Protein AF-C9YYD9-F1 (afdb_monomer_lite)

pLDDT: mean 77.15, std 17.46, range [35.41, 95.81]

Structure (mmCIF, N/CA/C/O backbone):
data_AF-C9YYD9-F1
#
_entry.id   AF-C9YYD9-F1
#
loop_
_atom_site.group_PDB
_atom_site.id
_atom_site.type_symbol
_atom_site.label_atom_id
_atom_site.label_alt_id
_atom_site.label_comp_id
_atom_site.label_asym_id
_atom_site.label_entity_id
_atom_site.label_seq_id
_atom_site.pdbx_PDB_ins_code
_atom_site.Cartn_x
_atom_site.Cartn_y
_atom_site.Cartn_z
_atom_site.occupancy
_atom_site.B_iso_or_equiv
_atom_site.auth_seq_id
_atom_site.auth_comp_id
_atom_site.auth_asym_id
_atom_site.auth_atom_id
_atom_site.pdbx_PDB_model_num
ATOM 1 N N . MET A 1 1 ? 33.882 -12.323 14.689 1.00 36.94 1 MET A N 1
ATOM 2 C CA . MET A 1 1 ? 33.394 -11.085 15.345 1.00 36.94 1 MET A CA 1
ATOM 3 C C . MET A 1 1 ? 32.290 -10.506 14.478 1.00 36.94 1 MET A C 1
ATOM 5 O O . MET A 1 1 ? 32.503 -10.424 13.277 1.00 36.94 1 MET A O 1
ATOM 9 N N . THR A 1 2 ? 31.139 -10.130 15.043 1.00 35.41 2 THR A N 1
ATOM 10 C CA . THR A 1 2 ? 29.965 -9.709 14.251 1.00 35.41 2 THR A CA 1
ATOM 11 C C . THR A 1 2 ? 29.456 -8.357 14.740 1.00 35.41 2 THR A C 1
ATOM 13 O O . THR A 1 2 ? 28.800 -8.271 15.777 1.00 35.41 2 THR A O 1
ATOM 16 N N . ALA A 1 3 ? 29.769 -7.292 14.003 1.00 39.25 3 ALA A N 1
ATOM 17 C CA . ALA A 1 3 ? 29.372 -5.933 14.357 1.00 39.25 3 ALA A CA 1
ATOM 18 C C . ALA A 1 3 ? 27.883 -5.690 14.047 1.00 39.25 3 ALA A C 1
ATOM 20 O O . ALA A 1 3 ? 27.515 -5.340 12.927 1.00 39.25 3 ALA A O 1
ATOM 21 N N . ARG A 1 4 ? 27.007 -5.850 15.048 1.00 42.28 4 ARG A N 1
ATOM 22 C CA . ARG A 1 4 ? 25.607 -5.402 14.949 1.00 42.28 4 ARG A CA 1
ATOM 23 C C . ARG A 1 4 ? 25.555 -3.872 14.985 1.00 42.28 4 ARG A C 1
ATOM 25 O O . ARG A 1 4 ? 25.571 -3.277 16.060 1.00 42.28 4 ARG A O 1
ATOM 32 N N . ARG A 1 5 ? 25.462 -3.228 13.818 1.00 48.34 5 ARG A N 1
ATOM 33 C CA . ARG A 1 5 ? 25.209 -1.783 13.721 1.00 48.34 5 ARG A CA 1
ATOM 34 C C . ARG A 1 5 ? 23.764 -1.508 14.161 1.00 48.34 5 ARG A C 1
ATOM 36 O O . ARG A 1 5 ? 22.826 -1.808 13.431 1.00 48.34 5 ARG A O 1
ATOM 43 N N . ARG A 1 6 ? 23.573 -0.989 15.378 1.00 38.50 6 ARG A N 1
ATOM 44 C CA . ARG A 1 6 ? 22.253 -0.576 15.881 1.00 38.50 6 ARG A CA 1
ATOM 45 C C . ARG A 1 6 ? 21.903 0.784 15.277 1.00 38.50 6 ARG A C 1
ATOM 47 O O . ARG A 1 6 ? 22.638 1.741 15.498 1.00 38.50 6 ARG A O 1
ATOM 54 N N . ALA A 1 7 ? 20.794 0.874 14.548 1.00 46.22 7 ALA 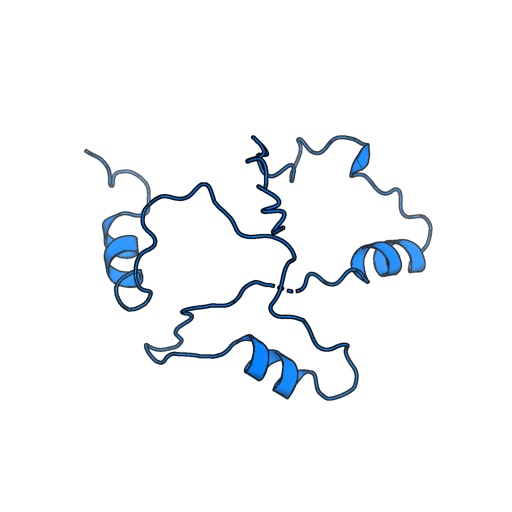A N 1
ATOM 55 C CA . ALA A 1 7 ? 20.233 2.167 14.171 1.00 46.22 7 ALA A CA 1
ATOM 56 C C . ALA A 1 7 ? 19.750 2.899 15.435 1.00 46.22 7 ALA A C 1
ATOM 58 O O . ALA A 1 7 ? 19.073 2.302 16.277 1.00 46.22 7 ALA A O 1
ATOM 59 N N . ALA A 1 8 ? 20.106 4.175 15.575 1.00 39.38 8 ALA A N 1
ATOM 60 C CA . ALA A 1 8 ? 19.451 5.047 16.540 1.00 39.38 8 ALA A CA 1
ATOM 61 C C . ALA A 1 8 ? 18.035 5.358 16.035 1.00 39.38 8 ALA A C 1
ATOM 63 O O . ALA A 1 8 ? 17.845 5.582 14.840 1.00 39.38 8 ALA A O 1
ATOM 64 N N . ALA A 1 9 ? 17.050 5.375 16.933 1.00 42.12 9 ALA A N 1
ATOM 65 C CA . ALA A 1 9 ? 15.791 6.040 16.627 1.00 42.12 9 ALA A CA 1
ATOM 66 C C . ALA A 1 9 ? 16.073 7.547 16.583 1.00 42.12 9 ALA A C 1
ATOM 68 O O . ALA A 1 9 ? 16.722 8.066 17.489 1.00 42.12 9 ALA A O 1
ATOM 69 N N . ALA A 1 10 ? 15.635 8.218 15.522 1.00 48.88 10 ALA A N 1
ATOM 70 C CA . ALA A 1 10 ? 15.668 9.669 15.438 1.00 48.88 10 ALA A CA 1
ATOM 71 C C . ALA A 1 10 ? 14.291 10.209 15.829 1.00 48.88 10 ALA A C 1
ATOM 73 O O . ALA A 1 10 ? 13.281 9.711 15.331 1.00 48.88 10 ALA A O 1
ATOM 74 N N . ASP A 1 11 ? 14.251 11.265 16.638 1.00 49.38 11 ASP A N 1
ATOM 75 C CA . ASP A 1 11 ? 13.023 11.965 17.054 1.00 49.38 11 ASP A CA 1
ATOM 76 C C . ASP A 1 11 ? 12.429 12.840 15.921 1.00 49.38 11 ASP A C 1
ATOM 78 O O . ASP A 1 11 ? 11.846 13.900 16.143 1.00 49.38 11 ASP A O 1
ATOM 82 N N . GLY A 1 12 ? 12.637 12.420 14.670 1.00 41.88 12 GLY A N 1
ATOM 83 C CA . GLY A 1 12 ? 12.347 13.180 13.463 1.00 41.88 12 GLY A CA 1
ATOM 84 C C . GLY A 1 12 ? 10.879 13.107 13.064 1.00 41.88 12 GLY A C 1
ATOM 85 O O . GLY A 1 12 ? 10.446 12.145 12.429 1.00 41.88 12 GLY A O 1
ATOM 86 N N . GLY A 1 13 ? 10.132 14.170 13.362 1.00 50.59 13 GLY A N 1
ATOM 87 C CA . GLY A 1 13 ? 8.908 14.483 12.627 1.00 50.59 13 GLY A CA 1
ATOM 88 C C . GLY A 1 13 ? 9.204 14.771 11.147 1.00 50.59 13 GLY A C 1
ATOM 89 O O . GLY A 1 13 ? 10.327 15.111 10.776 1.00 50.59 13 GLY A O 1
ATOM 90 N N . ALA A 1 14 ? 8.195 14.647 10.286 1.00 50.31 14 ALA A N 1
ATOM 91 C CA . ALA A 1 14 ? 8.347 14.948 8.865 1.00 50.31 14 ALA A CA 1
ATOM 92 C C . ALA A 1 14 ? 8.429 16.469 8.631 1.00 50.31 14 ALA A C 1
ATOM 94 O O . ALA A 1 14 ? 7.411 17.160 8.653 1.00 50.31 14 ALA A O 1
ATOM 95 N N . THR A 1 15 ? 9.635 16.989 8.384 1.00 56.03 15 THR A N 1
ATOM 96 C CA . THR A 1 15 ? 9.883 18.398 8.025 1.00 56.03 15 THR A CA 1
ATOM 97 C C . THR A 1 15 ? 9.407 18.691 6.596 1.00 56.03 15 THR A C 1
ATOM 99 O O . THR A 1 15 ? 10.201 18.780 5.663 1.00 56.03 15 THR A O 1
ATOM 102 N N . GLY A 1 16 ? 8.092 18.811 6.410 1.00 52.38 16 GLY A N 1
ATOM 103 C CA . GLY A 1 16 ? 7.464 19.126 5.127 1.00 52.38 16 GLY A CA 1
ATOM 104 C C . GLY A 1 16 ? 6.219 19.992 5.305 1.00 52.38 16 GLY A C 1
ATOM 105 O O . GLY A 1 16 ? 5.334 19.660 6.088 1.00 52.38 16 GLY A O 1
ATOM 106 N N . GLY A 1 17 ? 6.154 21.106 4.573 1.00 62.22 17 GLY A N 1
ATOM 107 C CA . GLY A 1 17 ? 5.118 22.134 4.711 1.00 62.22 17 GLY A CA 1
ATOM 108 C C . GLY A 1 17 ? 5.716 23.504 5.039 1.00 62.22 17 GLY A C 1
ATOM 109 O O . GLY A 1 17 ? 6.905 23.735 4.834 1.00 62.22 17 GLY A O 1
ATOM 110 N N . SER A 1 18 ? 4.901 24.414 5.577 1.00 53.53 18 SER A N 1
ATOM 111 C CA . SER A 1 18 ? 5.283 25.802 5.901 1.00 53.53 18 SER A CA 1
ATOM 112 C C . SER A 1 18 ? 6.290 25.959 7.054 1.00 53.53 18 SER A C 1
ATOM 114 O O . SER A 1 18 ? 6.658 27.080 7.392 1.00 53.53 18 SER A O 1
ATOM 116 N N . THR A 1 19 ? 6.738 24.856 7.655 1.00 60.44 19 THR A N 1
ATOM 117 C CA . THR A 1 19 ? 7.789 24.795 8.684 1.00 60.44 19 THR A CA 1
ATOM 118 C C . THR A 1 19 ? 9.139 24.307 8.146 1.00 60.44 19 THR A C 1
ATOM 120 O O . THR A 1 19 ? 10.095 24.196 8.912 1.00 60.44 19 THR A O 1
ATOM 123 N N . ALA A 1 20 ? 9.245 24.003 6.847 1.00 66.19 20 ALA A N 1
ATOM 124 C CA . ALA A 1 20 ? 10.515 23.650 6.224 1.00 66.19 20 ALA A CA 1
ATOM 125 C C . ALA A 1 20 ? 11.437 24.881 6.160 1.00 66.19 20 ALA A C 1
ATOM 127 O O . ALA A 1 20 ? 11.124 25.860 5.488 1.00 66.19 20 ALA A O 1
ATOM 128 N N . GLY A 1 21 ? 12.568 24.828 6.870 1.00 65.38 21 GLY A N 1
ATOM 129 C CA . GLY A 1 21 ? 13.571 25.895 6.849 1.00 65.38 21 GLY A CA 1
ATOM 130 C C . GLY A 1 21 ? 14.340 25.977 5.526 1.00 65.38 21 GLY A C 1
ATOM 131 O O . GLY A 1 21 ? 14.339 25.033 4.733 1.00 65.38 21 GLY A O 1
ATOM 132 N N . ASP A 1 22 ? 15.050 27.090 5.326 1.00 62.28 22 ASP A N 1
ATOM 133 C CA . ASP A 1 22 ? 15.695 27.488 4.060 1.00 62.28 22 ASP A CA 1
ATOM 134 C C . ASP A 1 22 ? 16.605 26.419 3.425 1.00 62.28 22 ASP A C 1
ATOM 136 O O . ASP A 1 22 ? 16.745 26.368 2.205 1.00 62.28 22 ASP A O 1
ATOM 140 N N . ALA A 1 23 ? 17.166 25.505 4.225 1.00 62.31 23 ALA A N 1
ATOM 141 C CA . ALA A 1 23 ? 17.936 24.347 3.757 1.00 62.31 23 ALA A CA 1
ATOM 142 C C . ALA A 1 23 ? 17.151 23.388 2.829 1.00 62.31 23 ALA A C 1
ATOM 144 O O . ALA A 1 23 ? 17.756 22.543 2.169 1.00 62.31 23 ALA A O 1
ATOM 145 N N . HIS A 1 24 ? 15.823 23.515 2.762 1.00 61.06 24 HIS A N 1
ATOM 146 C CA . HIS A 1 24 ? 14.941 22.772 1.858 1.00 61.06 24 HIS A CA 1
ATOM 147 C C . HIS A 1 24 ? 14.340 23.644 0.734 1.00 61.06 24 HIS A C 1
ATOM 149 O O . HIS A 1 24 ? 13.533 23.152 -0.055 1.00 61.06 24 HIS A O 1
ATOM 155 N N . VAL A 1 25 ? 14.729 24.922 0.625 1.00 70.50 25 VAL A N 1
ATOM 156 C CA . VAL A 1 25 ? 14.194 25.880 -0.359 1.00 70.50 25 VAL A CA 1
ATOM 157 C C . VAL A 1 25 ? 15.188 26.080 -1.508 1.00 70.50 25 VAL A C 1
ATOM 159 O O . VAL A 1 25 ? 16.148 26.843 -1.410 1.00 70.50 25 VAL A O 1
ATOM 162 N N . LEU A 1 26 ? 14.951 25.415 -2.642 1.00 70.12 26 LEU A N 1
ATOM 163 C CA . LEU A 1 26 ? 15.791 25.561 -3.835 1.00 70.12 26 LEU A CA 1
ATOM 164 C C . LEU A 1 26 ? 15.307 26.726 -4.714 1.00 70.12 26 LEU A C 1
ATOM 166 O O . LEU A 1 26 ? 14.220 26.681 -5.288 1.00 70.12 26 LEU A O 1
ATOM 170 N N . THR A 1 27 ? 16.146 27.753 -4.882 1.00 83.06 27 THR A N 1
ATOM 171 C CA . THR A 1 27 ? 15.883 28.842 -5.840 1.00 83.06 27 THR A CA 1
ATOM 172 C C . THR A 1 27 ? 16.227 28.392 -7.260 1.00 83.06 27 THR A C 1
ATOM 174 O O . THR A 1 27 ? 17.378 28.489 -7.683 1.00 83.06 27 THR A O 1
ATOM 177 N N . VAL A 1 28 ? 15.224 27.926 -8.004 1.00 80.81 28 VAL A N 1
ATOM 178 C CA . VAL A 1 28 ? 15.379 27.508 -9.406 1.00 80.81 28 VAL A CA 1
ATOM 179 C C . VAL A 1 28 ? 15.671 28.709 -10.318 1.00 80.81 28 VAL A C 1
ATOM 181 O O . VAL A 1 28 ? 14.965 29.718 -10.301 1.00 80.81 28 VAL A O 1
ATOM 184 N N . ARG A 1 29 ? 16.707 28.572 -11.147 1.00 88.25 29 ARG A N 1
ATOM 185 C CA . ARG A 1 29 ? 17.139 29.493 -12.209 1.00 88.25 29 ARG A CA 1
ATOM 186 C C . ARG A 1 29 ? 17.032 28.867 -13.599 1.00 88.25 29 ARG A C 1
ATOM 188 O O . ARG A 1 29 ? 16.760 29.591 -14.553 1.00 88.25 29 ARG A O 1
ATOM 195 N N . THR A 1 30 ? 17.193 27.548 -13.732 1.00 88.50 30 THR A N 1
ATOM 196 C CA . THR A 1 30 ? 17.039 26.829 -15.012 1.00 88.50 30 THR A CA 1
ATOM 197 C C . THR A 1 30 ? 16.191 25.564 -14.873 1.00 88.50 30 THR A C 1
ATOM 199 O O . THR A 1 30 ? 16.130 24.951 -13.812 1.00 88.50 30 THR A O 1
ATOM 202 N N . ARG A 1 31 ? 15.562 25.111 -15.971 1.00 84.00 31 ARG A N 1
ATOM 203 C CA . ARG A 1 31 ? 14.753 23.871 -15.998 1.00 84.00 31 ARG A CA 1
ATOM 204 C C . ARG A 1 31 ? 15.552 22.613 -15.614 1.00 84.00 31 ARG A C 1
ATOM 206 O O . ARG A 1 31 ? 14.959 21.642 -15.157 1.00 84.00 31 ARG A O 1
ATOM 213 N N . SER A 1 32 ? 16.873 22.630 -15.776 1.00 83.12 32 SER A N 1
ATOM 214 C CA . SER A 1 32 ? 17.757 21.494 -15.486 1.00 83.12 32 SER A CA 1
ATOM 215 C C . SER A 1 32 ? 17.984 21.259 -13.987 1.00 83.12 32 SER A C 1
ATOM 217 O O . SER A 1 32 ? 18.327 20.149 -13.591 1.00 83.12 32 SER A O 1
ATOM 219 N N . GLU A 1 33 ? 17.799 22.280 -13.147 1.00 84.25 33 GLU A N 1
ATOM 220 C CA . GLU A 1 33 ? 17.979 22.191 -11.691 1.00 84.25 33 GLU A CA 1
ATOM 221 C C . GLU A 1 33 ? 16.881 21.382 -10.978 1.00 84.25 33 GLU A C 1
ATOM 223 O O . GLU A 1 33 ? 17.242 20.453 -10.255 1.00 84.25 33 GLU A O 1
ATOM 228 N N . PRO A 1 34 ? 15.565 21.634 -11.175 1.00 76.62 34 PRO A N 1
ATOM 229 C CA . PRO A 1 34 ? 14.526 20.822 -10.548 1.00 76.62 34 PRO A CA 1
ATOM 230 C C . PRO A 1 34 ? 14.516 19.390 -11.089 1.00 76.62 34 PRO A C 1
ATOM 232 O O . PRO A 1 34 ? 14.206 18.483 -10.330 1.00 76.62 34 PRO A O 1
ATOM 235 N N . VAL A 1 35 ? 14.915 19.158 -12.348 1.00 77.00 35 VAL A N 1
ATOM 236 C CA . VAL A 1 35 ? 15.128 17.792 -12.865 1.00 77.00 35 VAL A CA 1
ATOM 237 C C . VAL A 1 35 ? 16.204 17.090 -12.033 1.00 77.00 35 VAL A C 1
ATOM 239 O O . VAL A 1 35 ? 15.909 16.087 -11.400 1.00 77.00 35 VAL A O 1
ATOM 242 N N . ARG A 1 36 ? 17.391 17.692 -11.877 1.00 72.06 36 ARG A N 1
ATOM 243 C CA . ARG A 1 36 ? 18.475 17.133 -11.044 1.00 72.06 36 ARG A CA 1
ATOM 244 C C . ARG A 1 36 ? 18.125 16.958 -9.565 1.00 72.06 36 ARG A C 1
ATOM 246 O O . ARG A 1 36 ? 18.701 16.093 -8.912 1.00 72.06 36 ARG A O 1
ATOM 253 N N . ALA A 1 37 ? 17.204 17.758 -9.032 1.00 70.25 37 ALA A N 1
ATOM 254 C CA . ALA A 1 37 ? 16.686 17.594 -7.674 1.00 70.25 37 ALA A CA 1
ATOM 255 C C . ALA A 1 37 ? 15.655 16.450 -7.550 1.00 70.25 37 ALA A C 1
ATOM 257 O O . ALA A 1 37 ? 15.478 15.909 -6.461 1.00 70.25 37 ALA A O 1
ATOM 258 N N . LEU A 1 38 ? 14.990 16.076 -8.650 1.00 69.88 38 LEU A N 1
ATOM 259 C CA . LEU A 1 38 ? 13.980 15.012 -8.723 1.00 69.88 38 LEU A CA 1
ATOM 260 C C . LEU A 1 38 ? 14.530 13.680 -9.274 1.00 69.88 38 LEU A C 1
ATOM 262 O O . LEU A 1 38 ? 13.941 12.637 -9.002 1.00 69.88 38 LEU A O 1
ATOM 266 N N . ASP A 1 39 ? 15.680 13.692 -9.962 1.00 64.31 39 ASP A N 1
ATOM 267 C CA . ASP A 1 39 ? 16.394 12.513 -10.493 1.00 64.31 39 ASP A CA 1
ATOM 268 C C . ASP A 1 39 ? 16.723 11.460 -9.407 1.00 64.31 39 ASP A C 1
ATOM 270 O O . ASP A 1 39 ? 16.966 10.289 -9.709 1.00 64.31 39 ASP A O 1
ATOM 274 N N . GLY A 1 40 ? 16.696 11.848 -8.126 1.00 57.28 40 GLY A N 1
ATOM 275 C CA . GLY A 1 40 ? 16.740 10.959 -6.960 1.00 57.28 40 GLY A CA 1
ATOM 276 C C . GLY A 1 40 ? 15.424 10.212 -6.700 1.00 57.28 40 GLY A C 1
ATOM 277 O O . GLY A 1 40 ? 14.965 10.174 -5.558 1.00 57.28 40 GLY A O 1
ATOM 278 N N . GLY A 1 41 ? 14.802 9.654 -7.746 1.00 58.56 41 GLY A N 1
ATOM 279 C CA . GLY A 1 41 ? 13.478 9.025 -7.705 1.00 58.56 41 GLY A CA 1
ATOM 280 C C . GLY A 1 41 ? 13.321 8.012 -6.565 1.00 58.56 41 GLY A C 1
ATOM 281 O O . GLY A 1 41 ? 14.006 6.991 -6.518 1.00 58.56 41 GLY A O 1
ATOM 282 N N . GLY A 1 42 ? 12.420 8.310 -5.624 1.00 65.75 42 GLY A N 1
ATOM 283 C CA . GLY A 1 42 ? 12.352 7.629 -4.331 1.00 65.75 42 GLY A CA 1
ATOM 284 C C . GLY A 1 42 ? 11.914 6.167 -4.418 1.00 65.75 42 GLY A C 1
ATOM 285 O O . GLY A 1 42 ? 10.716 5.878 -4.452 1.00 65.75 42 GLY A O 1
ATOM 286 N N . ALA A 1 43 ? 12.880 5.248 -4.377 1.00 70.19 43 ALA A N 1
ATOM 287 C CA . ALA A 1 43 ? 12.681 3.803 -4.302 1.00 70.19 43 ALA A CA 1
ATOM 288 C C . ALA A 1 43 ? 11.671 3.411 -3.215 1.00 70.19 43 ALA A C 1
ATOM 290 O O . ALA A 1 43 ? 11.927 3.545 -2.021 1.00 70.19 43 ALA A O 1
ATOM 291 N N . PRO A 1 44 ? 10.465 2.971 -3.579 1.00 79.94 44 PRO A N 1
ATOM 292 C CA . PRO A 1 44 ? 9.076 2.784 -1.976 1.00 79.94 44 PRO A CA 1
ATOM 293 C C . PRO A 1 44 ? 9.386 1.519 -1.180 1.00 79.94 44 PRO A C 1
ATOM 295 O O . PRO A 1 44 ? 10.101 0.649 -1.667 1.00 79.94 44 PRO A O 1
ATOM 298 N N . HIS A 1 45 ? 8.773 1.347 -0.015 1.00 86.56 45 HIS A N 1
ATOM 299 C CA . HIS A 1 45 ? 8.649 0.008 0.553 1.00 86.56 45 HIS A CA 1
ATOM 300 C C . HIS A 1 45 ? 7.200 -0.462 0.412 1.00 86.56 45 HIS A C 1
ATOM 302 O O . HIS A 1 45 ? 6.272 0.250 0.794 1.00 86.56 45 HIS A O 1
ATOM 308 N N . ARG A 1 46 ? 7.004 -1.621 -0.232 1.00 90.69 46 ARG A N 1
ATOM 309 C CA . ARG A 1 46 ? 5.699 -2.091 -0.726 1.00 90.69 46 ARG A CA 1
ATOM 310 C C . ARG A 1 46 ? 5.425 -3.510 -0.228 1.00 90.69 46 ARG A C 1
ATOM 312 O O . ARG A 1 46 ? 5.990 -4.459 -0.758 1.00 90.69 46 ARG A O 1
ATOM 319 N N . THR A 1 47 ? 4.561 -3.667 0.775 1.00 91.12 47 THR A N 1
ATOM 320 C CA . THR A 1 47 ? 4.135 -4.988 1.274 1.00 91.12 47 THR A CA 1
ATOM 321 C C . THR A 1 47 ? 2.655 -4.997 1.664 1.00 91.12 47 THR A C 1
ATOM 323 O O . THR A 1 47 ? 2.081 -3.979 2.044 1.00 91.12 47 THR A O 1
ATOM 326 N N . GLY A 1 48 ? 2.008 -6.162 1.545 1.00 92.88 48 GLY A N 1
ATOM 327 C CA . GLY A 1 48 ? 0.637 -6.390 2.021 1.00 92.88 48 GLY A CA 1
ATOM 328 C C . GLY A 1 48 ? -0.497 -5.731 1.221 1.00 92.88 48 GLY A C 1
ATOM 329 O O . GLY A 1 48 ? -1.657 -5.925 1.587 1.00 92.88 48 GLY A O 1
ATOM 330 N N . THR A 1 49 ? -0.206 -4.990 0.146 1.00 94.69 49 THR A N 1
ATOM 331 C CA . THR A 1 49 ? -1.211 -4.315 -0.689 1.00 94.69 49 THR A CA 1
ATOM 332 C C . THR A 1 49 ? -2.261 -5.287 -1.232 1.00 94.69 49 THR A C 1
ATOM 334 O O . THR A 1 49 ? -1.941 -6.391 -1.679 1.00 94.69 49 THR A O 1
ATOM 337 N N . ARG A 1 50 ? -3.529 -4.857 -1.226 1.00 95.44 50 ARG A N 1
ATOM 338 C CA . ARG A 1 50 ? -4.641 -5.587 -1.844 1.00 95.44 50 ARG A CA 1
ATOM 339 C C . ARG A 1 50 ? -5.467 -4.661 -2.734 1.00 95.44 50 ARG A C 1
ATOM 341 O O . ARG A 1 50 ? -5.727 -3.525 -2.353 1.00 95.44 50 ARG A O 1
ATOM 348 N N . PHE A 1 51 ? -5.914 -5.169 -3.877 1.00 93.06 51 PHE A N 1
ATOM 349 C CA . PHE A 1 51 ? -6.805 -4.494 -4.822 1.00 93.06 51 PHE A CA 1
ATOM 350 C C . PHE A 1 51 ? -8.010 -5.406 -5.088 1.00 93.06 51 PHE A C 1
ATOM 352 O O . PHE A 1 51 ? -7.835 -6.603 -5.305 1.00 93.06 51 PHE A O 1
ATOM 359 N N . HIS A 1 52 ? -9.233 -4.881 -4.951 1.00 93.69 52 HIS A N 1
ATOM 360 C CA . HIS A 1 52 ? -10.483 -5.668 -4.918 1.00 93.69 52 HIS A CA 1
ATOM 361 C C . HIS A 1 52 ? -10.422 -6.932 -4.024 1.00 93.69 52 HIS A C 1
ATOM 363 O O . HIS A 1 52 ? -10.989 -7.973 -4.337 1.00 93.69 52 HIS A O 1
ATOM 369 N N . GLY A 1 53 ? -9.705 -6.856 -2.897 1.00 92.44 53 GLY A N 1
ATOM 370 C CA . GLY A 1 53 ? -9.522 -7.973 -1.963 1.00 92.44 53 GLY A CA 1
ATOM 371 C C . GLY A 1 53 ? -8.445 -8.997 -2.358 1.00 92.44 53 GLY A C 1
ATOM 372 O O . GLY A 1 53 ? -8.019 -9.769 -1.494 1.00 92.44 53 GLY A O 1
ATOM 373 N N . CYS A 1 54 ? -7.929 -8.978 -3.588 1.00 93.69 54 CYS A N 1
ATOM 374 C CA . CYS A 1 54 ? -6.805 -9.803 -4.045 1.00 93.69 54 CYS A CA 1
ATOM 375 C C . CYS A 1 54 ? -5.454 -9.162 -3.667 1.00 93.69 54 CYS A C 1
ATOM 377 O O . CYS A 1 54 ? -5.347 -7.939 -3.712 1.00 93.69 54 CYS A O 1
ATOM 379 N N . PRO A 1 55 ? -4.416 -9.931 -3.284 1.00 94.81 55 PRO A N 1
ATOM 380 C CA . PRO A 1 55 ? -3.075 -9.379 -3.081 1.00 94.81 55 PRO A CA 1
ATOM 381 C C . PRO A 1 55 ? -2.469 -8.933 -4.421 1.00 94.81 55 PRO A C 1
ATOM 383 O O . PRO A 1 55 ? -2.684 -9.596 -5.434 1.00 94.81 55 PRO A O 1
ATOM 386 N N . VAL A 1 56 ? -1.707 -7.836 -4.427 1.00 95.69 56 VAL A N 1
ATOM 387 C CA . VAL A 1 56 ? -1.037 -7.317 -5.636 1.00 95.69 56 VAL A CA 1
ATOM 388 C C . VAL A 1 56 ? 0.396 -6.876 -5.345 1.00 95.69 56 VAL A C 1
ATOM 390 O O . VAL A 1 56 ? 0.663 -6.261 -4.312 1.00 95.69 56 VAL A O 1
ATOM 393 N N . ASP A 1 57 ? 1.306 -7.153 -6.278 1.00 92.62 57 ASP A N 1
ATOM 394 C CA . ASP A 1 57 ? 2.662 -6.601 -6.275 1.00 92.62 57 ASP A CA 1
ATOM 395 C C . ASP A 1 57 ? 2.686 -5.306 -7.100 1.00 92.62 57 ASP A C 1
ATOM 397 O O . ASP A 1 57 ? 2.722 -5.325 -8.331 1.00 92.62 57 ASP A O 1
ATOM 401 N N . LEU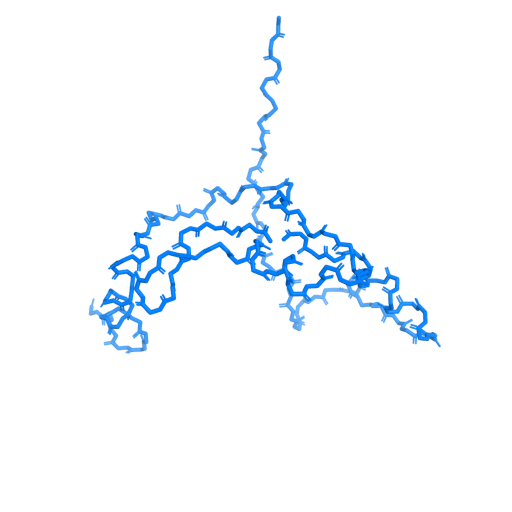 A 1 58 ? 2.643 -4.164 -6.410 1.00 90.81 58 LEU A N 1
ATOM 402 C CA . LEU A 1 58 ? 2.691 -2.850 -7.055 1.00 90.81 58 LEU A CA 1
ATOM 403 C C . LEU A 1 58 ? 4.031 -2.555 -7.739 1.00 90.81 58 LEU A C 1
ATOM 405 O O . LEU A 1 58 ? 4.068 -1.704 -8.626 1.00 90.81 58 LEU A O 1
ATOM 409 N N . LEU A 1 59 ? 5.122 -3.204 -7.326 1.00 89.69 59 LEU A N 1
ATOM 410 C CA . LEU A 1 59 ? 6.437 -2.964 -7.905 1.00 89.69 59 LEU A CA 1
ATOM 411 C C . LEU A 1 59 ? 6.559 -3.694 -9.246 1.00 89.69 59 LEU A C 1
ATOM 413 O O . LEU A 1 59 ? 6.870 -3.056 -10.248 1.00 89.69 59 LEU A O 1
ATOM 417 N N . ALA A 1 60 ? 6.177 -4.973 -9.292 1.00 90.19 60 ALA A N 1
ATOM 418 C CA . ALA A 1 60 ? 6.103 -5.733 -10.540 1.00 90.19 60 ALA A CA 1
ATOM 419 C C . ALA A 1 60 ? 5.132 -5.097 -11.557 1.00 90.19 60 ALA A C 1
ATOM 421 O O . ALA A 1 60 ? 5.455 -4.999 -12.740 1.00 90.19 60 ALA A O 1
ATOM 422 N N . ILE A 1 61 ? 3.971 -4.600 -11.101 1.00 90.06 61 ILE A N 1
ATOM 423 C CA . ILE A 1 61 ? 3.023 -3.853 -11.951 1.00 90.06 61 ILE A CA 1
ATOM 424 C C . ILE A 1 61 ? 3.657 -2.558 -12.485 1.00 90.06 61 ILE A C 1
ATOM 426 O O . ILE A 1 61 ? 3.503 -2.244 -13.665 1.00 90.06 61 ILE A O 1
ATOM 430 N N . HIS A 1 62 ? 4.391 -1.815 -11.647 1.00 87.12 62 HIS A N 1
ATOM 431 C CA . HIS A 1 62 ? 5.086 -0.602 -12.077 1.00 87.12 62 HIS A CA 1
ATOM 432 C C . HIS A 1 62 ? 6.142 -0.901 -13.148 1.00 87.12 62 HIS A C 1
ATOM 434 O O . HIS A 1 62 ? 6.144 -0.241 -14.188 1.00 87.12 62 HIS A O 1
ATOM 440 N N . HIS A 1 63 ? 7.025 -1.878 -12.911 1.00 87.06 63 HIS A N 1
ATOM 441 C CA . HIS A 1 63 ? 8.072 -2.272 -13.862 1.00 87.06 63 HIS A CA 1
ATOM 442 C C . HIS A 1 63 ? 7.470 -2.726 -15.194 1.00 87.06 63 HIS A C 1
ATOM 444 O O . HIS A 1 63 ? 7.876 -2.226 -16.240 1.00 87.06 63 HIS A O 1
ATOM 450 N N . ALA A 1 64 ? 6.440 -3.580 -15.169 1.00 87.75 64 ALA A N 1
ATOM 451 C CA . ALA A 1 64 ? 5.766 -4.065 -16.377 1.00 87.75 64 ALA A CA 1
ATOM 452 C C . ALA A 1 64 ? 5.137 -2.940 -17.225 1.00 87.75 64 ALA A C 1
ATOM 454 O O . ALA A 1 64 ? 5.083 -3.058 -18.447 1.00 87.75 64 ALA A O 1
ATOM 455 N N . TYR A 1 65 ? 4.691 -1.841 -16.604 1.00 83.81 65 TYR A N 1
ATOM 456 C CA . TYR A 1 65 ? 4.168 -0.674 -17.324 1.00 83.81 65 TYR A CA 1
ATOM 457 C C . TYR A 1 65 ? 5.279 0.256 -17.853 1.00 83.81 65 TYR A C 1
ATOM 459 O O . TYR A 1 65 ? 5.146 0.820 -18.936 1.00 83.81 65 TYR A O 1
ATOM 467 N N . HIS A 1 66 ? 6.390 0.401 -17.121 1.00 80.25 66 HIS A N 1
ATOM 468 C CA . HIS A 1 66 ? 7.481 1.340 -17.439 1.00 80.25 66 HIS A CA 1
ATOM 469 C C . HIS A 1 66 ? 8.708 0.691 -18.111 1.00 80.25 66 HIS A C 1
ATOM 471 O O . HIS A 1 66 ? 9.726 1.356 -18.304 1.00 80.25 66 HIS A O 1
ATOM 477 N N . SER A 1 67 ? 8.603 -0.573 -18.545 1.00 68.62 67 SER A N 1
ATOM 478 C CA . SER A 1 67 ? 9.678 -1.368 -19.182 1.00 68.62 67 SER A CA 1
ATOM 479 C C . SER A 1 67 ? 10.278 -0.762 -20.470 1.00 68.62 67 SER A C 1
ATOM 481 O O . SER A 1 67 ? 11.193 -1.337 -21.053 1.00 68.62 67 SER A O 1
ATOM 483 N N . GLY A 1 68 ? 9.761 0.373 -20.951 1.00 65.25 68 GLY A N 1
ATOM 484 C CA . GLY A 1 68 ? 10.176 1.037 -22.189 1.00 65.25 68 GLY A CA 1
ATOM 485 C C . GLY A 1 68 ? 11.408 1.949 -22.096 1.00 65.25 68 GLY A C 1
ATOM 486 O O . GLY A 1 68 ? 11.816 2.468 -23.132 1.00 65.25 68 GLY A O 1
ATOM 487 N N . GLY A 1 69 ? 12.000 2.165 -20.912 1.00 58.12 69 GLY A N 1
ATOM 488 C CA . GLY A 1 69 ? 13.269 2.909 -20.792 1.00 58.12 69 GLY A CA 1
ATOM 489 C C . GLY A 1 69 ? 13.518 3.693 -19.497 1.00 58.12 69 GLY A C 1
ATOM 490 O O . GLY A 1 69 ? 14.591 4.278 -19.359 1.00 58.12 69 GLY A O 1
ATOM 491 N N . GLU A 1 70 ? 12.573 3.719 -18.554 1.00 66.25 70 GLU A N 1
ATOM 492 C CA . GLU A 1 70 ? 12.793 4.310 -17.226 1.00 66.25 70 GLU A CA 1
ATOM 493 C C . GLU A 1 70 ? 13.760 3.435 -16.394 1.00 66.25 70 GLU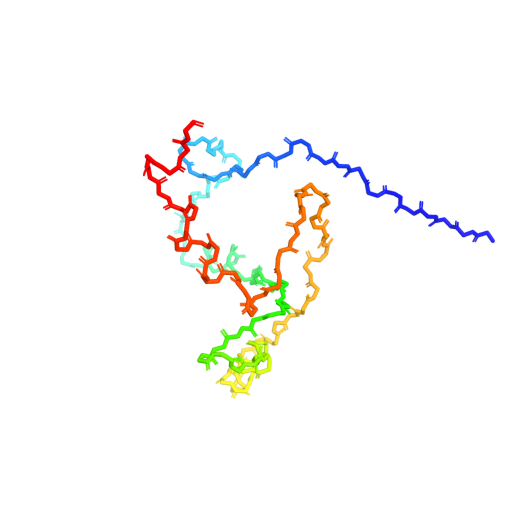 A C 1
ATOM 495 O O . GLU A 1 70 ? 13.947 2.251 -16.679 1.00 66.25 70 GLU A O 1
ATOM 500 N N . ARG A 1 71 ? 14.370 3.983 -15.335 1.00 70.25 71 ARG A N 1
ATOM 501 C CA . ARG A 1 71 ? 15.124 3.156 -14.373 1.00 70.25 71 ARG A CA 1
ATOM 502 C C . ARG A 1 71 ? 14.173 2.339 -13.499 1.00 70.25 71 ARG A C 1
ATOM 504 O O . ARG A 1 71 ? 13.256 2.894 -12.895 1.00 70.25 71 ARG A O 1
ATOM 511 N N . ASP A 1 72 ? 14.464 1.049 -13.340 1.00 73.44 72 ASP A N 1
ATOM 512 C CA . ASP A 1 72 ? 13.745 0.195 -12.397 1.00 73.44 72 ASP A CA 1
ATOM 513 C C . ASP A 1 72 ? 13.869 0.711 -10.958 1.00 73.44 72 ASP A C 1
ATOM 515 O O . ASP A 1 72 ? 14.961 0.909 -10.419 1.00 73.44 72 ASP A O 1
ATOM 519 N N . LEU A 1 73 ? 12.719 0.889 -10.309 1.00 81.00 73 LEU A N 1
ATOM 520 C CA . LEU A 1 73 ? 12.638 1.260 -8.901 1.00 81.00 73 LEU A CA 1
ATOM 521 C C . LEU A 1 73 ? 13.044 0.082 -8.001 1.00 81.00 73 LEU A C 1
ATOM 523 O O . LEU A 1 73 ? 12.634 -1.053 -8.246 1.00 81.00 73 LEU A O 1
ATOM 527 N N . THR A 1 74 ? 13.776 0.342 -6.914 1.00 81.06 74 THR A N 1
ATOM 528 C CA . 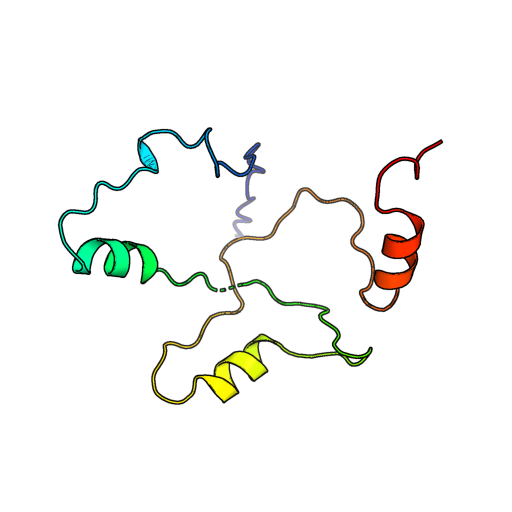THR A 1 74 ? 14.100 -0.686 -5.910 1.00 81.06 74 THR A CA 1
ATOM 529 C C . THR A 1 74 ? 13.016 -0.817 -4.828 1.00 81.06 74 THR A C 1
ATOM 531 O O . THR A 1 74 ? 12.221 0.098 -4.584 1.00 81.06 74 THR A O 1
ATOM 534 N N . ALA A 1 75 ? 12.973 -1.991 -4.185 1.00 82.94 75 ALA A N 1
ATOM 535 C CA . ALA A 1 75 ? 12.098 -2.299 -3.042 1.00 82.94 75 ALA A CA 1
ATOM 536 C C . ALA A 1 75 ? 12.724 -1.964 -1.672 1.00 82.94 75 ALA A C 1
ATOM 538 O O . ALA A 1 75 ? 12.019 -1.918 -0.659 1.00 82.94 75 ALA A O 1
ATOM 539 N N . ASP A 1 76 ? 14.048 -1.781 -1.645 1.00 85.44 76 ASP A N 1
ATOM 540 C CA . ASP A 1 76 ? 14.771 -1.232 -0.503 1.00 85.44 76 ASP A CA 1
ATOM 541 C C . ASP A 1 76 ? 14.777 0.301 -0.578 1.00 85.44 76 ASP A C 1
ATOM 543 O O . ASP A 1 76 ? 14.991 0.881 -1.646 1.00 85.44 76 ASP A O 1
ATOM 547 N N . VAL A 1 77 ? 14.547 0.914 0.582 1.00 84.25 77 VAL A N 1
ATOM 548 C CA . VAL A 1 77 ? 14.485 2.361 0.838 1.00 84.25 77 VAL A CA 1
ATOM 549 C C . VAL A 1 77 ? 15.564 2.792 1.854 1.00 84.25 77 VAL A C 1
ATOM 551 O O . VAL A 1 77 ? 15.534 3.897 2.395 1.00 84.25 77 VAL A O 1
ATOM 554 N N . GLY A 1 78 ? 16.515 1.903 2.174 1.00 85.38 78 GLY A N 1
ATOM 555 C CA . GLY A 1 78 ? 17.654 2.159 3.064 1.00 85.38 78 GLY A CA 1
ATOM 556 C C . GLY A 1 78 ? 17.292 2.359 4.540 1.00 85.38 78 GLY A C 1
ATOM 557 O O . GLY A 1 78 ? 18.156 2.694 5.350 1.00 85.38 78 GLY A O 1
ATOM 558 N N . SER A 1 79 ? 16.021 2.180 4.908 1.00 84.69 79 SER A N 1
ATOM 559 C CA . SER A 1 79 ? 15.508 2.404 6.258 1.00 84.69 79 SER A CA 1
ATOM 560 C C . SER A 1 79 ? 14.301 1.513 6.562 1.00 84.69 79 SER A C 1
ATOM 562 O O . SER A 1 79 ? 13.523 1.162 5.678 1.00 84.69 79 SER A O 1
ATOM 564 N N . THR A 1 80 ? 14.129 1.179 7.842 1.00 87.31 80 THR A N 1
ATOM 565 C CA . THR A 1 80 ? 12.954 0.463 8.355 1.00 87.31 80 THR A CA 1
ATOM 566 C C . THR A 1 80 ? 12.326 1.309 9.461 1.00 87.31 80 THR A C 1
ATOM 568 O O . T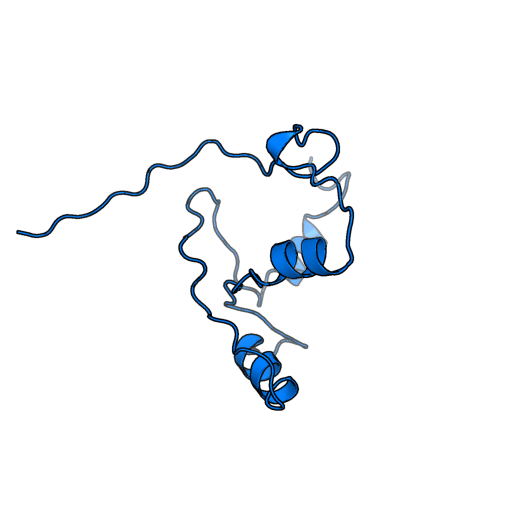HR A 1 80 ? 13.006 1.562 10.460 1.00 87.31 80 THR A O 1
ATOM 571 N N . PRO A 1 81 ? 11.059 1.748 9.343 1.00 88.38 81 PRO A N 1
ATOM 572 C CA . PRO A 1 81 ? 10.372 2.446 10.425 1.00 88.38 81 PRO A CA 1
ATOM 573 C C . PRO A 1 81 ? 10.299 1.570 11.681 1.00 88.38 81 PRO A C 1
ATOM 575 O O . PRO A 1 81 ? 9.824 0.440 11.616 1.00 88.38 81 PRO A O 1
ATOM 578 N N . THR A 1 82 ? 10.743 2.085 12.828 1.00 92.56 82 THR A N 1
ATOM 579 C CA . THR A 1 82 ? 10.743 1.359 14.116 1.00 92.56 82 THR A CA 1
ATOM 580 C C . THR A 1 82 ? 9.707 1.878 15.110 1.00 92.56 82 THR A C 1
ATOM 582 O O . THR A 1 82 ? 9.266 1.126 15.974 1.00 92.56 82 THR A O 1
ATOM 585 N N . LEU A 1 83 ? 9.295 3.144 14.989 1.00 95.81 83 LEU A N 1
ATOM 586 C CA . LEU A 1 83 ? 8.261 3.749 15.825 1.00 95.81 83 LEU A CA 1
ATOM 587 C C . LEU A 1 83 ? 6.880 3.539 15.192 1.00 95.81 83 LEU A C 1
ATOM 589 O O . LEU A 1 83 ? 6.412 4.350 14.397 1.00 95.81 83 LEU A O 1
ATOM 593 N N . HIS A 1 84 ? 6.232 2.434 15.546 1.00 92.00 84 HIS A N 1
ATOM 594 C CA . HIS A 1 84 ? 4.835 2.166 15.216 1.00 92.00 84 HIS A CA 1
ATOM 595 C C . HIS A 1 84 ? 4.194 1.262 16.276 1.00 92.00 84 HIS A C 1
ATOM 597 O O . HIS A 1 84 ? 4.871 0.481 16.943 1.00 92.00 84 HIS A O 1
ATOM 603 N N . GLN A 1 85 ? 2.874 1.367 16.427 1.00 94.06 85 GLN A N 1
ATOM 604 C CA . GLN A 1 85 ? 2.081 0.377 17.160 1.00 94.06 85 GLN A CA 1
ATOM 605 C C . GLN A 1 85 ? 1.797 -0.837 16.258 1.00 94.06 85 GLN A C 1
ATOM 607 O O . GLN A 1 85 ? 2.224 -0.873 15.104 1.00 94.06 85 GLN A O 1
ATOM 612 N N . LYS A 1 86 ? 1.066 -1.837 16.769 1.00 93.75 86 LYS A N 1
ATOM 613 C CA . LYS A 1 86 ? 0.635 -3.015 15.995 1.00 93.75 86 LYS A CA 1
ATOM 614 C C . LYS A 1 86 ? 0.085 -2.616 14.615 1.00 93.75 86 LYS A C 1
ATOM 616 O O . LYS A 1 86 ? -0.927 -1.927 14.527 1.00 93.75 86 LYS A O 1
ATOM 621 N N . ILE A 1 87 ? 0.709 -3.134 13.558 1.00 92.88 87 ILE A N 1
ATOM 622 C CA . ILE A 1 87 ? 0.219 -3.025 12.179 1.00 92.88 87 ILE A CA 1
ATOM 623 C C . ILE A 1 87 ? -0.852 -4.102 11.953 1.00 92.88 87 ILE A C 1
ATOM 625 O O . ILE A 1 87 ? -0.655 -5.267 12.303 1.00 92.88 87 ILE A O 1
ATOM 629 N N . ASP A 1 88 ? -1.996 -3.722 11.382 1.00 93.62 88 ASP A N 1
ATOM 630 C CA . ASP A 1 88 ? -3.080 -4.652 11.054 1.00 93.62 88 ASP A CA 1
ATOM 631 C C . ASP A 1 88 ? -2.963 -5.248 9.648 1.00 93.62 88 ASP A C 1
ATOM 633 O O . ASP A 1 88 ? -2.416 -4.653 8.721 1.00 93.62 88 ASP A O 1
ATOM 637 N N . SER A 1 89 ? -3.510 -6.454 9.485 1.00 92.44 89 SER A N 1
ATOM 638 C CA . SER A 1 89 ? -3.555 -7.123 8.184 1.00 92.44 89 SER A CA 1
ATOM 639 C C . SER A 1 89 ? -4.531 -6.413 7.246 1.00 92.44 89 SER A C 1
ATOM 641 O O . SER A 1 89 ? -5.711 -6.272 7.576 1.00 92.44 89 SER A O 1
ATOM 643 N N . ALA A 1 90 ? -4.068 -6.075 6.039 1.00 92.06 90 ALA A N 1
ATOM 644 C CA . ALA A 1 90 ? -4.843 -5.391 4.998 1.00 92.06 90 ALA A CA 1
ATOM 645 C C . ALA A 1 90 ? -6.201 -6.048 4.666 1.00 92.06 90 ALA A C 1
ATOM 647 O O . ALA A 1 90 ? -7.111 -5.368 4.206 1.00 92.06 90 ALA A O 1
ATOM 648 N N . GLY A 1 91 ? -6.371 -7.351 4.932 1.00 91.31 91 GLY A N 1
ATOM 649 C CA . GLY A 1 91 ? -7.658 -8.048 4.789 1.00 91.31 91 GLY A CA 1
ATOM 650 C C . GLY A 1 91 ? -8.719 -7.697 5.848 1.00 91.31 91 GLY A C 1
ATOM 651 O O . GLY A 1 91 ? -9.865 -8.112 5.706 1.00 91.31 91 GLY A O 1
ATOM 652 N N . ARG A 1 92 ? -8.362 -6.956 6.908 1.00 91.44 92 ARG A N 1
ATOM 653 C CA . ARG A 1 92 ? -9.293 -6.413 7.918 1.00 91.44 92 ARG A CA 1
ATOM 654 C C . ARG A 1 92 ? -9.276 -4.887 8.023 1.00 91.44 92 ARG A C 1
ATOM 656 O O . ARG A 1 92 ? -10.259 -4.328 8.502 1.00 91.44 92 ARG A O 1
ATOM 663 N N . THR A 1 93 ? -8.207 -4.225 7.574 1.00 92.00 93 THR A N 1
ATOM 664 C CA . THR A 1 93 ? -7.985 -2.780 7.762 1.00 92.00 93 THR A CA 1
ATOM 665 C C . THR A 1 93 ? -9.162 -1.911 7.318 1.00 92.00 93 THR A C 1
ATOM 667 O O . THR A 1 93 ? -9.557 -1.037 8.078 1.00 92.00 93 THR A O 1
ATOM 670 N N . ASP A 1 94 ? -9.769 -2.181 6.158 1.00 90.06 94 ASP A N 1
ATOM 671 C CA . ASP A 1 94 ? -10.956 -1.463 5.657 1.00 90.06 94 ASP A CA 1
ATOM 672 C C . ASP A 1 94 ? -12.080 -1.366 6.710 1.00 90.06 94 ASP A C 1
ATOM 674 O O . ASP A 1 94 ? -12.510 -0.273 7.090 1.00 90.06 94 ASP A O 1
ATOM 678 N N . ARG A 1 95 ? -12.475 -2.513 7.276 1.00 92.19 95 ARG A N 1
ATOM 679 C CA . ARG A 1 95 ? -13.564 -2.603 8.254 1.00 92.19 95 ARG A CA 1
ATOM 680 C C . ARG A 1 95 ? -13.253 -1.847 9.543 1.00 92.19 95 ARG A C 1
ATOM 682 O O . ARG A 1 95 ? -14.153 -1.238 10.118 1.00 92.19 95 ARG A O 1
ATOM 689 N N . GLU A 1 96 ? -12.007 -1.893 10.009 1.00 93.69 96 GLU A N 1
ATOM 690 C CA . GLU A 1 96 ? -11.610 -1.202 11.241 1.00 93.69 96 GLU A CA 1
ATOM 691 C C . GLU A 1 96 ? -11.397 0.306 11.018 1.00 93.69 96 GLU A C 1
ATOM 693 O O . GLU A 1 96 ? -11.776 1.105 11.874 1.00 93.69 96 GLU A O 1
ATOM 698 N N . VAL A 1 97 ? -10.925 0.730 9.839 1.00 94.00 97 VAL A N 1
ATOM 699 C CA . VAL A 1 97 ? -10.875 2.148 9.440 1.00 94.00 97 VAL A CA 1
ATOM 700 C C . VAL A 1 97 ? -12.288 2.728 9.347 1.00 94.00 97 VAL A C 1
ATOM 702 O O . VAL A 1 97 ? -12.557 3.761 9.958 1.00 94.00 97 VAL A O 1
ATOM 705 N N . ALA A 1 98 ? -13.233 2.034 8.704 1.00 94.00 98 ALA A N 1
ATOM 706 C CA . ALA A 1 98 ? -14.637 2.455 8.648 1.00 94.00 98 ALA A CA 1
ATOM 707 C C . ALA A 1 98 ? -15.285 2.592 10.047 1.00 94.00 98 ALA A C 1
ATOM 709 O O . ALA A 1 98 ? -16.179 3.422 10.253 1.00 94.00 98 ALA A O 1
ATOM 710 N N . ARG A 1 99 ? -14.815 1.813 11.032 1.00 92.12 99 ARG A N 1
ATOM 711 C CA . ARG A 1 99 ? -15.255 1.854 12.439 1.00 92.12 99 ARG A CA 1
ATOM 712 C C . ARG A 1 99 ? -14.582 2.937 13.287 1.00 92.12 99 ARG A C 1
ATOM 714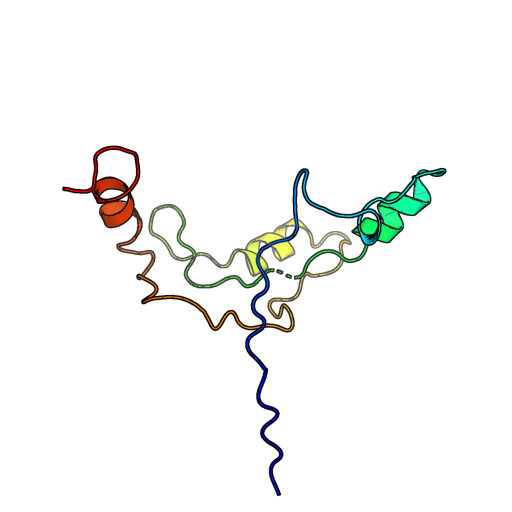 O O . ARG A 1 99 ? -15.250 3.467 14.173 1.00 92.12 99 ARG A O 1
ATOM 721 N N . GLY A 1 100 ? -13.306 3.236 13.049 1.00 92.38 100 GLY A N 1
ATOM 722 C CA . GLY A 1 100 ? -12.493 4.094 13.920 1.00 92.38 100 GLY A CA 1
ATOM 723 C C . GLY A 1 100 ? -12.154 5.483 13.373 1.00 92.38 100 GLY A C 1
ATOM 724 O O . GLY A 1 100 ? -11.907 6.387 14.163 1.00 92.38 100 GLY A O 1
ATOM 725 N N . ALA A 1 101 ? -12.138 5.687 12.053 1.00 94.06 101 ALA A N 1
ATOM 726 C CA . ALA A 1 101 ? -11.654 6.932 11.454 1.00 94.06 101 ALA A CA 1
ATOM 727 C C . ALA A 1 101 ? -12.710 8.055 11.416 1.00 94.06 101 ALA A C 1
ATOM 729 O O . ALA A 1 101 ? -13.902 7.813 11.201 1.00 94.06 101 ALA A O 1
ATOM 730 N N . GLY A 1 102 ? -12.247 9.299 11.576 1.00 93.38 102 GLY A N 1
ATOM 731 C CA . GLY A 1 102 ? -13.062 10.519 11.557 1.00 93.38 102 GLY A CA 1
ATOM 732 C C . GLY A 1 102 ? -13.230 11.175 12.933 1.00 93.38 102 GLY A C 1
ATOM 733 O O . GLY A 1 102 ? -12.778 10.659 13.954 1.00 93.38 102 GLY A O 1
ATOM 734 N N . ALA A 1 103 ? -13.892 12.333 12.961 1.00 94.75 103 ALA A N 1
ATOM 735 C CA . ALA A 1 103 ? -14.266 13.005 14.206 1.00 94.75 103 ALA A CA 1
ATOM 736 C C . ALA A 1 103 ? -15.403 12.256 14.932 1.00 94.75 103 ALA A C 1
ATOM 738 O O . ALA A 1 103 ? -16.173 11.523 14.311 1.00 94.75 103 ALA A O 1
ATOM 739 N N . GLY A 1 104 ? -15.514 12.430 16.254 1.00 93.06 104 GLY A N 1
ATOM 740 C CA . GLY A 1 104 ? -16.608 11.859 17.059 1.00 93.06 104 GLY A CA 1
ATOM 741 C C . GLY A 1 104 ? -16.614 10.327 17.193 1.00 93.06 104 GLY A C 1
ATOM 742 O O . GLY A 1 104 ? -17.617 9.761 17.619 1.00 93.06 104 GLY A O 1
ATOM 743 N N . ARG A 1 105 ? -15.526 9.636 16.818 1.00 88.56 105 ARG A N 1
ATOM 744 C CA . ARG A 1 105 ? -15.405 8.165 16.925 1.00 88.56 105 ARG A CA 1
ATOM 745 C C . ARG A 1 105 ? -14.854 7.683 18.272 1.00 88.56 105 ARG A C 1
ATOM 747 O O . ARG A 1 105 ? -14.995 6.507 18.595 1.00 88.56 105 ARG A O 1
ATOM 754 N N . ILE A 1 106 ? -14.242 8.584 19.039 1.00 86.88 106 ILE A N 1
ATOM 755 C CA . ILE A 1 106 ? -13.744 8.353 20.402 1.00 86.88 106 ILE A CA 1
ATOM 756 C C . ILE A 1 106 ? -14.858 8.730 21.394 1.00 86.88 106 ILE A C 1
ATOM 758 O O . ILE A 1 106 ? -15.619 9.664 21.133 1.00 86.88 106 ILE A O 1
ATOM 762 N N . ARG A 1 107 ? -14.952 7.993 22.503 1.00 79.31 107 ARG A N 1
ATOM 763 C CA . ARG A 1 107 ? -15.799 8.275 23.672 1.00 79.31 107 ARG A CA 1
ATOM 764 C C . ARG A 1 107 ? -14.929 8.332 24.920 1.00 79.31 107 ARG A C 1
ATOM 766 O O . ARG A 1 107 ? -13.909 7.608 24.908 1.00 79.31 107 ARG A O 1
#

Sequence (107 aa):
MTARRRAAAADGGATGGSTAGDAHVLTVRTRSEPVRALDGGGAPHRTGTRFHGCPVDLLAIHHAYHSGGERDLTADVGSTPTLHQKIDSAGRTDREVARGAGAGRIR

Foldseek 3Di:
DDDDDDDDDDPDDPCDDPNNDPVPPDDDDDPVVVVVVCVPPQQEADPQDDDPLHDDDPLVVVCVVVVPDDDRGHNDRPDDDDPDDDDDHPNCVVVVCVQQDDPPSDD

Secondary structure (DSSP, 8-state):
-----PPPPP------STT--GGG-----STHHHHHHH-S-------S-EETTEE--HHHHHHHHHTTTSPPPPS--S--------PPPHHHHHHHHHHH-STT---

Organism: Streptomyces scabiei (strain 87.22) (NCBI:txid680198)

Radius of gyration: 19.54 Å; chains: 1; bounding box: 50×41×46 Å